Protein AF-A0A3P6TJB7-F1 (afdb_monomer_lite)

Secondary structure (DSSP, 8-state):
------SSSHHHHHHHHHHHHHTTSS----SHHHHHHTSSSS-TTTTS--HHHHHHHHHHHHH---HHHHHHHS-HHHHHHS-HHHHHHHHHHTTTTHHHHHHHHHTT-B-HHHHHHTT--GGGGGGTBTTS-----HHHHHHHGGGHHHHHHHHHHHTT--

Radius of gyration: 25.56 Å; chains: 1; bounding box: 73×38×77 Å

pLDDT: mean 81.35, std 20.97, range [30.5, 98.31]

InterPro domains:
  IPR002602 Domain of unknown function DB [PF01682] (59-155)

Structure (mmCIF, N/CA/C/O backbone):
data_AF-A0A3P6TJB7-F1
#
_entry.id   AF-A0A3P6TJB7-F1
#
loop_
_atom_site.group_PDB
_atom_site.id
_atom_site.type_symbol
_atom_site.label_atom_id
_atom_site.label_alt_id
_atom_site.label_comp_id
_atom_site.label_asym_id
_atom_site.label_entity_id
_atom_site.label_seq_id
_atom_site.pdbx_PDB_ins_code
_atom_site.Cartn_x
_atom_site.Cartn_y
_atom_site.Cartn_z
_atom_site.occupancy
_atom_site.B_iso_or_equiv
_atom_site.auth_seq_id
_atom_site.auth_comp_id
_atom_site.auth_asym_id
_atom_site.auth_atom_id
_atom_site.pdbx_PDB_model_num
ATOM 1 N N . MET A 1 1 ? 58.678 12.078 -60.068 1.00 37.59 1 MET A N 1
ATOM 2 C CA . MET A 1 1 ? 57.351 11.429 -60.020 1.00 37.59 1 MET A CA 1
ATOM 3 C C . MET A 1 1 ? 57.045 11.099 -58.567 1.00 37.59 1 MET A C 1
ATOM 5 O O . MET A 1 1 ? 57.706 10.227 -58.030 1.00 37.59 1 MET A O 1
ATOM 9 N N . LEU A 1 2 ? 56.122 11.813 -57.920 1.00 30.50 2 LEU A N 1
ATOM 10 C CA . LEU A 1 2 ? 55.587 11.464 -56.597 1.00 30.50 2 LEU A CA 1
ATOM 11 C C . LEU A 1 2 ? 54.093 11.807 -56.593 1.00 30.50 2 LEU A C 1
ATOM 13 O O . LEU A 1 2 ? 53.704 12.903 -56.994 1.00 30.50 2 LEU A O 1
ATOM 17 N N . PHE A 1 3 ? 53.278 10.816 -56.239 1.00 32.00 3 PHE A N 1
ATOM 18 C CA . PHE A 1 3 ? 51.822 10.827 -56.335 1.00 32.00 3 PHE A CA 1
ATOM 19 C C . PHE A 1 3 ? 51.144 11.631 -55.212 1.00 32.00 3 PHE A C 1
ATOM 21 O O . PHE A 1 3 ? 51.632 11.743 -54.092 1.00 32.00 3 PHE A O 1
ATOM 28 N N . SER A 1 4 ? 49.975 12.148 -55.582 1.00 36.75 4 SER A N 1
ATOM 29 C CA . SER A 1 4 ? 48.978 12.923 -54.841 1.00 36.75 4 SER A CA 1
ATOM 30 C C . SER A 1 4 ? 48.376 12.205 -53.622 1.00 36.75 4 SER A C 1
ATOM 32 O O . SER A 1 4 ? 47.819 11.125 -53.791 1.00 36.75 4 SER A O 1
ATOM 34 N N . VAL A 1 5 ? 48.380 12.846 -52.438 1.00 41.28 5 VAL A N 1
ATOM 35 C CA . VAL A 1 5 ? 47.421 12.600 -51.331 1.00 41.28 5 VAL A CA 1
ATOM 36 C C . VAL A 1 5 ? 47.250 13.866 -50.462 1.00 41.28 5 VAL A C 1
ATOM 38 O O . VAL A 1 5 ? 47.796 13.946 -49.369 1.00 41.28 5 VAL A O 1
ATOM 41 N N . THR A 1 6 ? 46.470 14.869 -50.885 1.00 45.97 6 THR A N 1
ATOM 42 C CA . THR A 1 6 ? 46.078 15.997 -49.995 1.00 45.97 6 THR A CA 1
ATOM 43 C C . THR A 1 6 ? 44.681 16.556 -50.316 1.00 45.97 6 THR A C 1
ATOM 45 O O . THR A 1 6 ? 44.481 17.757 -50.442 1.00 45.97 6 THR A O 1
ATOM 48 N N . GLY A 1 7 ? 43.672 15.683 -50.438 1.00 40.66 7 GLY A N 1
ATOM 49 C CA . GLY A 1 7 ? 42.274 16.091 -50.695 1.00 40.66 7 GLY A CA 1
ATOM 50 C C . GLY A 1 7 ? 41.266 15.809 -49.571 1.00 40.66 7 GLY A C 1
ATOM 51 O O . GLY A 1 7 ? 40.184 16.384 -49.566 1.00 40.66 7 GLY A O 1
ATOM 52 N N . LYS A 1 8 ? 41.588 14.939 -48.602 1.00 41.38 8 LYS A N 1
ATOM 53 C CA . LYS A 1 8 ? 40.579 14.364 -47.683 1.00 41.38 8 LYS A CA 1
ATOM 54 C C . LYS A 1 8 ? 40.577 14.932 -46.258 1.00 41.38 8 LYS A C 1
ATOM 56 O O . LYS A 1 8 ? 39.625 14.708 -45.521 1.00 41.38 8 LYS A O 1
ATOM 61 N N . MET A 1 9 ? 41.596 15.706 -45.877 1.00 39.12 9 MET A N 1
ATOM 62 C CA . MET A 1 9 ? 41.750 16.181 -44.491 1.00 39.12 9 MET A CA 1
ATOM 63 C C . MET A 1 9 ? 41.069 17.534 -44.215 1.00 39.12 9 MET A C 1
ATOM 65 O O . MET A 1 9 ? 40.685 17.810 -43.083 1.00 39.12 9 MET A O 1
ATOM 69 N N . ARG A 1 10 ? 40.831 18.359 -45.247 1.00 39.72 10 ARG A N 1
ATOM 70 C CA . ARG A 1 10 ? 40.137 19.656 -45.104 1.00 39.72 10 ARG A CA 1
ATOM 71 C C . ARG A 1 10 ? 38.617 19.536 -44.938 1.00 39.72 10 ARG A C 1
ATOM 73 O O . ARG A 1 10 ? 38.018 20.395 -44.302 1.00 39.72 10 ARG A O 1
ATOM 80 N N . MET A 1 11 ? 38.000 18.469 -45.453 1.00 42.22 11 MET A N 1
ATOM 81 C CA . MET A 1 11 ? 36.549 18.246 -45.324 1.00 42.22 11 MET A CA 1
ATOM 82 C C . MET A 1 11 ? 36.127 17.769 -43.929 1.00 42.22 11 MET A C 1
ATOM 84 O O . MET A 1 11 ? 34.991 17.996 -43.528 1.00 42.22 11 MET A O 1
ATOM 88 N N . LEU A 1 12 ? 37.034 17.145 -43.171 1.00 45.34 12 LEU A N 1
ATOM 89 C CA . LEU A 1 12 ? 36.724 16.646 -41.830 1.00 45.34 12 LEU A CA 1
ATOM 90 C C . LEU A 1 12 ? 36.625 17.792 -40.810 1.00 45.34 12 LEU A C 1
ATOM 92 O O . LEU A 1 12 ? 35.683 17.828 -40.027 1.00 45.34 12 LEU A O 1
ATOM 96 N N . LEU A 1 13 ? 37.520 18.783 -40.868 1.00 45.44 13 LEU A N 1
ATOM 97 C CA . LEU A 1 13 ? 37.521 19.916 -39.927 1.00 45.44 13 LEU A CA 1
ATOM 98 C C . LEU A 1 13 ? 36.280 20.819 -40.059 1.00 45.44 13 LEU A C 1
ATOM 100 O O . LEU A 1 13 ? 35.744 21.269 -39.048 1.00 45.44 13 LEU A O 1
ATOM 104 N N . ALA A 1 14 ? 35.781 21.036 -41.281 1.00 48.91 14 ALA A N 1
ATOM 105 C CA . ALA A 1 14 ? 34.560 21.814 -41.509 1.00 48.91 14 AL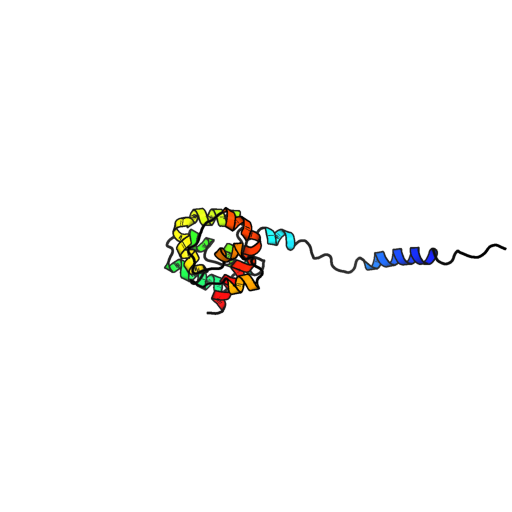A A CA 1
ATOM 106 C C . ALA A 1 14 ? 33.288 21.071 -41.049 1.00 48.91 14 ALA A C 1
ATOM 108 O O . ALA A 1 14 ? 32.365 21.695 -40.529 1.00 48.91 14 ALA A O 1
ATOM 109 N N . GLY A 1 15 ? 33.260 19.737 -41.176 1.00 45.09 15 GLY A N 1
ATOM 110 C CA . GLY A 1 15 ? 32.157 18.905 -40.684 1.00 45.09 15 GLY A CA 1
ATOM 111 C C . GLY A 1 15 ? 32.051 18.881 -39.155 1.00 45.09 15 GLY A C 1
ATOM 112 O O . GLY A 1 15 ? 30.949 18.925 -38.614 1.00 45.09 15 GLY A O 1
ATOM 113 N N . PHE A 1 16 ? 33.185 18.894 -38.446 1.00 51.47 16 PHE A N 1
ATOM 114 C CA . PHE A 1 16 ? 33.205 18.923 -36.978 1.00 51.47 16 PHE A CA 1
ATOM 115 C C . PHE A 1 16 ? 32.700 20.248 -36.387 1.00 51.47 16 PHE A C 1
ATOM 117 O O . PHE A 1 16 ? 32.055 20.241 -35.339 1.00 51.47 16 PHE A O 1
ATOM 124 N N . LEU A 1 17 ? 32.944 21.384 -37.048 1.00 46.22 17 LEU A N 1
ATOM 125 C CA . LEU A 1 17 ? 32.462 22.687 -36.569 1.00 46.22 17 LEU A CA 1
ATOM 126 C C . LEU A 1 17 ? 30.945 22.855 -36.759 1.00 46.22 17 LEU A C 1
ATOM 128 O O . LEU A 1 17 ? 30.278 23.385 -35.873 1.00 46.22 17 LEU A O 1
ATOM 132 N N . LEU A 1 18 ? 30.378 22.340 -37.856 1.00 50.00 18 LEU A N 1
ATOM 133 C CA . LEU A 1 18 ? 28.927 22.363 -38.098 1.00 50.00 18 LEU A CA 1
ATOM 134 C C . LEU A 1 18 ? 28.156 21.373 -37.209 1.00 50.00 18 LEU A C 1
ATOM 136 O O . LEU A 1 18 ? 27.052 21.686 -36.765 1.00 50.00 18 LEU A O 1
ATOM 140 N N . ALA A 1 19 ? 28.745 20.219 -36.879 1.00 49.81 19 ALA A N 1
ATOM 141 C CA . ALA A 1 19 ? 28.127 19.243 -35.978 1.00 49.81 19 ALA A CA 1
ATOM 142 C C . ALA A 1 19 ? 27.951 19.773 -34.539 1.00 49.81 19 ALA A C 1
ATOM 144 O O . ALA A 1 19 ? 27.009 19.384 -33.853 1.00 49.81 19 ALA A O 1
ATOM 145 N N . ASN A 1 20 ? 28.808 20.700 -34.093 1.00 47.44 20 ASN A N 1
ATOM 146 C CA . ASN A 1 20 ? 28.700 21.313 -32.764 1.00 47.44 20 ASN A CA 1
ATOM 147 C C . ASN A 1 20 ? 27.642 22.430 -32.680 1.00 47.44 20 ASN A C 1
ATOM 149 O O . ASN A 1 20 ? 27.153 22.714 -31.592 1.00 47.44 20 ASN A O 1
ATOM 153 N N . LEU A 1 21 ? 27.245 23.036 -33.806 1.00 45.91 21 LEU A N 1
ATOM 154 C CA . LEU A 1 21 ? 26.173 24.044 -33.844 1.00 45.91 21 LEU A CA 1
ATOM 155 C C . LEU A 1 21 ? 24.768 23.417 -33.843 1.00 45.91 21 LEU A C 1
ATOM 157 O O . LEU A 1 21 ? 23.830 24.030 -33.341 1.00 45.91 21 LEU A O 1
ATOM 161 N N . LEU A 1 22 ? 24.623 22.182 -34.338 1.00 46.44 22 LEU A N 1
ATOM 162 C CA . LEU A 1 22 ? 23.355 21.434 -34.309 1.00 46.44 22 LEU A CA 1
ATOM 163 C C . LEU A 1 22 ? 23.101 20.715 -32.970 1.00 46.44 22 LEU A C 1
ATOM 165 O O . LEU A 1 22 ? 21.973 20.319 -32.690 1.00 46.44 22 LEU A O 1
ATOM 169 N N . ALA A 1 23 ? 24.115 20.591 -32.108 1.00 49.28 23 ALA A N 1
ATOM 170 C CA . ALA A 1 23 ? 24.009 19.934 -30.801 1.00 49.28 23 ALA A CA 1
ATOM 171 C C . ALA A 1 23 ? 23.431 20.826 -29.679 1.00 49.28 23 ALA A C 1
ATOM 173 O O . ALA A 1 23 ? 23.392 20.409 -28.524 1.00 49.28 23 ALA A O 1
ATOM 174 N N . LEU A 1 24 ? 22.968 22.043 -29.991 1.00 50.81 24 LEU A N 1
ATOM 175 C CA . LEU A 1 24 ? 22.311 22.943 -29.030 1.00 50.81 24 LEU A CA 1
ATOM 176 C C . LEU A 1 24 ? 20.771 22.886 -29.091 1.00 50.81 24 LEU A C 1
ATOM 178 O O . LEU A 1 24 ? 20.108 23.654 -28.397 1.00 50.81 24 LEU A O 1
ATOM 182 N N . GLY A 1 25 ? 20.196 22.002 -29.916 1.00 52.53 25 GLY A N 1
ATOM 183 C CA . GLY A 1 25 ? 18.771 22.037 -30.263 1.00 52.53 25 GLY A CA 1
ATOM 184 C C . GLY A 1 25 ? 17.867 20.950 -29.679 1.00 52.53 25 GLY A C 1
ATOM 185 O O . GLY A 1 25 ? 16.659 21.157 -29.656 1.00 52.53 25 GLY A O 1
ATOM 186 N N . GLU A 1 26 ? 18.383 19.820 -29.183 1.00 48.38 26 GLU A N 1
ATOM 187 C CA . GLU A 1 26 ? 17.519 18.696 -28.779 1.00 48.38 26 GLU A CA 1
ATOM 188 C C . GLU A 1 26 ? 17.841 18.156 -27.376 1.00 48.38 26 GLU A C 1
ATOM 190 O O . GLU A 1 26 ? 18.708 17.315 -27.167 1.00 48.38 26 GLU A O 1
ATOM 195 N N . GLY A 1 27 ? 17.080 18.657 -26.396 1.00 48.22 27 GLY A N 1
ATOM 196 C CA . GLY A 1 27 ? 16.477 17.833 -25.346 1.00 48.22 27 GLY A CA 1
ATOM 197 C C . GLY A 1 27 ? 17.393 17.141 -24.332 1.00 48.22 27 GLY A C 1
ATOM 198 O O . GLY A 1 27 ? 17.498 15.918 -24.327 1.00 48.22 27 GLY A O 1
ATOM 199 N N . PHE A 1 28 ? 17.890 17.881 -23.336 1.00 42.69 28 PHE A N 1
ATOM 200 C CA . PHE A 1 28 ? 18.293 17.294 -22.050 1.00 42.69 28 PHE A CA 1
ATOM 201 C C . PHE A 1 28 ? 17.292 17.651 -20.940 1.00 42.69 28 PHE A C 1
ATOM 203 O O . PHE A 1 28 ? 17.609 18.342 -19.977 1.00 42.69 28 PHE A O 1
ATOM 210 N N . THR A 1 29 ? 16.057 17.158 -21.048 1.00 50.72 29 THR A N 1
ATOM 211 C CA . THR A 1 29 ? 15.115 17.088 -19.914 1.00 50.72 29 THR A CA 1
ATOM 212 C C . THR A 1 29 ? 14.869 15.630 -19.529 1.00 50.72 29 THR A C 1
ATOM 214 O O . THR A 1 29 ? 13.743 15.151 -19.561 1.00 50.72 29 THR A O 1
ATOM 217 N N . MET A 1 30 ? 15.919 14.877 -19.190 1.00 48.28 30 MET A N 1
ATOM 218 C CA . MET A 1 30 ? 15.775 13.494 -18.703 1.00 48.28 30 MET A CA 1
ATOM 219 C C . MET A 1 30 ? 16.879 13.112 -17.709 1.00 48.28 30 MET A C 1
ATOM 221 O O . MET A 1 30 ? 17.725 12.263 -17.976 1.00 48.28 30 MET A O 1
ATOM 225 N N . LYS A 1 31 ? 16.864 13.726 -16.518 1.00 42.44 31 LYS A N 1
ATOM 226 C CA . LYS A 1 31 ? 17.553 13.144 -15.345 1.00 42.44 31 LYS A CA 1
ATOM 227 C C . LYS A 1 31 ? 17.061 13.608 -13.970 1.00 42.44 31 LYS A C 1
ATOM 229 O O . LYS A 1 31 ? 17.384 12.959 -12.983 1.00 42.44 31 LYS A O 1
ATOM 234 N N . HIS A 1 32 ? 16.243 14.659 -13.882 1.00 41.84 32 HIS A N 1
ATOM 235 C CA . HIS A 1 32 ? 15.740 15.153 -12.591 1.00 41.84 32 HIS A CA 1
ATOM 236 C C . HIS A 1 32 ? 14.541 14.369 -12.028 1.00 41.84 32 HIS A C 1
ATOM 238 O O . HIS A 1 32 ? 14.343 14.345 -10.819 1.00 41.84 32 HIS A O 1
ATOM 244 N N . THR A 1 33 ? 13.755 13.680 -12.858 1.00 42.78 33 THR A N 1
ATOM 245 C CA . THR A 1 33 ? 12.615 12.865 -12.394 1.00 42.78 33 THR A CA 1
ATOM 246 C C . THR A 1 33 ? 13.032 11.508 -11.825 1.00 42.78 33 THR A C 1
ATOM 248 O O . THR A 1 33 ? 12.371 11.004 -10.919 1.00 42.78 33 THR A O 1
ATOM 251 N N . TYR A 1 34 ? 14.142 10.932 -12.297 1.00 47.94 34 TYR A N 1
ATOM 252 C CA . TYR A 1 34 ? 14.598 9.608 -11.858 1.00 47.94 34 TYR A CA 1
ATOM 253 C C . TYR A 1 34 ? 15.069 9.590 -10.399 1.00 47.94 34 TYR A C 1
ATOM 255 O O . TYR A 1 34 ? 14.765 8.654 -9.670 1.00 47.94 34 TYR A O 1
ATOM 263 N N . THR A 1 35 ? 15.758 10.627 -9.926 1.00 49.16 35 THR A N 1
ATOM 264 C CA . THR A 1 35 ? 16.288 10.667 -8.553 1.00 49.16 35 THR A CA 1
ATOM 265 C C . THR A 1 35 ? 15.219 10.953 -7.493 1.00 49.16 35 THR A C 1
ATOM 267 O O . THR A 1 35 ? 15.301 10.403 -6.399 1.00 49.16 35 THR A O 1
ATOM 270 N N . TYR A 1 36 ? 14.173 11.728 -7.807 1.00 49.78 36 TYR A N 1
ATOM 271 C CA . TYR A 1 36 ? 13.072 12.006 -6.867 1.00 49.78 36 TYR A CA 1
ATOM 272 C C . TYR A 1 36 ? 12.068 10.857 -6.732 1.00 49.78 36 TYR A C 1
ATOM 274 O O . TYR A 1 36 ? 11.450 10.697 -5.679 1.00 49.78 36 TYR A O 1
ATOM 282 N N . GLN A 1 37 ? 11.889 10.050 -7.779 1.00 52.62 37 GLN A N 1
ATOM 283 C CA . GLN A 1 37 ? 10.947 8.931 -7.755 1.00 52.62 37 GLN A CA 1
ATOM 284 C C . GLN A 1 37 ? 11.424 7.772 -6.862 1.00 52.62 37 GLN A C 1
ATOM 286 O O . GLN A 1 37 ? 10.599 7.003 -6.386 1.00 52.62 37 GLN A O 1
ATOM 291 N N . HIS A 1 38 ? 12.726 7.684 -6.572 1.00 58.06 38 HIS A N 1
ATOM 292 C CA . HIS A 1 38 ? 13.304 6.657 -5.698 1.00 58.06 38 HIS A CA 1
ATOM 293 C C . HIS A 1 38 ? 13.161 6.930 -4.193 1.00 58.06 38 HIS A C 1
ATOM 295 O O . HIS A 1 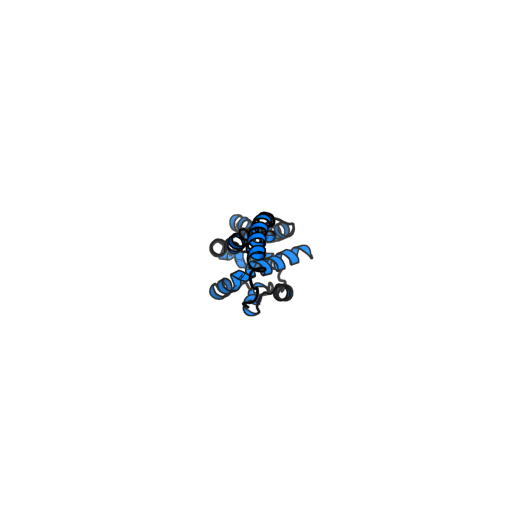38 ? 13.445 6.044 -3.389 1.00 58.06 38 HIS A O 1
ATOM 301 N N . TYR A 1 39 ? 12.748 8.134 -3.793 1.00 83.25 39 TYR A N 1
ATOM 302 C CA . TYR A 1 39 ? 12.667 8.507 -2.377 1.00 83.25 39 TYR A CA 1
ATOM 303 C C . TYR A 1 39 ? 11.329 8.125 -1.724 1.00 83.25 39 TYR A C 1
ATOM 305 O O . TYR A 1 39 ? 11.253 7.963 -0.506 1.00 83.25 39 TYR A O 1
ATOM 313 N N . TYR A 1 40 ? 10.284 7.957 -2.535 1.00 93.88 40 TYR A N 1
ATOM 314 C CA . TYR A 1 40 ? 8.914 7.714 -2.094 1.00 93.88 40 TYR A CA 1
ATOM 315 C C . TYR A 1 40 ? 8.432 6.314 -2.478 1.00 93.88 40 TYR A C 1
ATOM 317 O O . TYR A 1 40 ? 8.935 5.711 -3.423 1.00 93.88 40 TYR A O 1
ATOM 325 N N . LEU A 1 41 ? 7.423 5.804 -1.770 1.00 93.94 41 LEU A N 1
ATOM 326 C CA . LEU A 1 41 ? 6.836 4.492 -2.066 1.00 93.94 41 LEU A CA 1
ATOM 327 C C . LEU A 1 41 ? 6.041 4.469 -3.383 1.00 93.94 41 LEU A C 1
ATOM 329 O O . LEU A 1 41 ? 5.958 3.440 -4.054 1.00 93.94 41 LEU A O 1
ATOM 333 N N . GLY A 1 42 ? 5.435 5.592 -3.773 1.00 94.81 42 GLY A N 1
ATOM 334 C CA . GLY A 1 42 ? 4.634 5.691 -4.990 1.00 94.81 42 GLY A CA 1
ATOM 335 C C . GLY A 1 42 ? 5.216 6.651 -6.022 1.00 94.81 42 GLY A C 1
ATOM 336 O O . GLY A 1 42 ? 5.832 7.667 -5.696 1.00 94.81 42 GLY A O 1
ATOM 337 N N . ASP A 1 43 ? 4.949 6.370 -7.295 1.00 94.00 43 ASP A N 1
ATOM 338 C CA . ASP A 1 43 ? 5.257 7.289 -8.388 1.00 94.00 43 ASP A CA 1
ATOM 339 C C . ASP A 1 43 ? 4.445 8.604 -8.312 1.00 94.00 43 ASP A C 1
ATOM 341 O O . ASP A 1 43 ? 3.570 8.808 -7.465 1.00 94.00 43 ASP A O 1
ATOM 345 N N . ALA A 1 44 ? 4.734 9.546 -9.215 1.00 93.19 44 ALA A N 1
ATOM 346 C CA . ALA A 1 44 ? 4.043 10.838 -9.264 1.00 93.19 44 ALA A CA 1
ATOM 347 C C . ALA A 1 44 ? 2.516 10.739 -9.430 1.00 93.19 44 ALA A C 1
ATOM 349 O O . ALA A 1 44 ? 1.795 11.562 -8.868 1.00 93.19 44 ALA A O 1
ATOM 350 N N . LYS A 1 45 ? 2.016 9.734 -10.158 1.00 95.00 45 LYS A N 1
ATOM 351 C CA . LYS A 1 45 ? 0.581 9.532 -10.389 1.00 95.00 45 LYS A CA 1
ATOM 352 C C . LYS A 1 45 ? -0.103 8.969 -9.146 1.00 95.00 45 LYS A C 1
ATOM 354 O O . LYS A 1 45 ? -1.220 9.363 -8.825 1.00 95.00 45 LYS A O 1
ATOM 359 N N . LEU A 1 46 ? 0.558 8.059 -8.435 1.00 96.19 46 LEU A N 1
ATOM 360 C CA . LEU A 1 46 ? 0.021 7.455 -7.219 1.00 96.19 46 LEU A CA 1
ATOM 361 C C . LEU A 1 46 ? -0.111 8.466 -6.079 1.00 96.19 46 LEU A C 1
ATOM 363 O O . LEU A 1 46 ? -1.070 8.377 -5.320 1.00 96.19 46 LEU A O 1
ATOM 367 N N . ARG A 1 47 ? 0.775 9.468 -6.020 1.00 95.50 47 ARG A N 1
ATOM 368 C CA . ARG A 1 47 ? 0.747 10.567 -5.038 1.00 95.50 47 ARG A CA 1
ATOM 369 C C . ARG A 1 47 ? -0.434 11.532 -5.193 1.00 95.50 47 ARG A C 1
ATOM 371 O O . ARG A 1 47 ? -0.641 12.362 -4.311 1.00 95.50 47 ARG A O 1
ATOM 378 N N . GLN A 1 48 ? -1.210 11.448 -6.269 1.00 95.94 48 GLN A N 1
ATOM 379 C CA . GLN A 1 48 ? -2.396 12.286 -6.436 1.00 95.94 48 GLN A CA 1
ATOM 380 C C . GLN A 1 48 ? -3.640 11.629 -5.814 1.00 95.94 48 GLN A C 1
ATOM 382 O O . GLN A 1 48 ? -3.833 10.418 -6.010 1.00 95.94 48 GLN A O 1
ATOM 387 N N . PRO A 1 49 ? -4.485 12.398 -5.093 1.00 95.94 49 PRO A N 1
ATOM 388 C CA . PRO A 1 49 ? -5.767 11.914 -4.583 1.00 95.94 49 PRO A CA 1
ATOM 389 C C . PRO A 1 49 ? -6.672 11.379 -5.697 1.00 95.94 49 PRO A C 1
ATOM 391 O O . PRO A 1 49 ? -6.545 11.751 -6.865 1.00 95.94 49 PRO A O 1
ATOM 394 N N . SER A 1 50 ? -7.587 10.484 -5.342 1.00 95.88 50 SER A N 1
ATOM 395 C CA . SER A 1 50 ? -8.533 9.860 -6.266 1.00 95.88 50 SER A CA 1
ATOM 396 C C . SER A 1 50 ? -9.727 9.271 -5.518 1.00 95.88 50 SER A C 1
ATOM 398 O O . SER A 1 50 ? -9.642 9.054 -4.316 1.00 95.88 50 SER A O 1
ATOM 400 N N . ALA A 1 51 ? -10.775 8.867 -6.239 1.00 96.69 51 ALA A N 1
ATOM 401 C CA . ALA A 1 51 ? -11.916 8.162 -5.644 1.00 96.69 51 ALA A CA 1
ATOM 402 C C . ALA A 1 51 ? -11.527 6.872 -4.883 1.00 96.69 51 ALA A C 1
ATOM 404 O O . ALA A 1 51 ? -12.229 6.446 -3.969 1.00 96.69 51 ALA A O 1
ATOM 405 N N . ALA A 1 52 ? -10.397 6.242 -5.233 1.00 96.88 52 ALA A N 1
ATOM 406 C CA . ALA A 1 52 ? -9.869 5.100 -4.487 1.00 96.88 52 ALA A CA 1
ATOM 407 C C . ALA A 1 52 ? -9.371 5.496 -3.087 1.00 96.88 52 ALA A C 1
ATOM 409 O O . ALA A 1 52 ? -9.493 4.707 -2.155 1.00 96.88 52 ALA A O 1
ATOM 410 N N . ASP A 1 53 ? -8.827 6.707 -2.935 1.00 96.88 53 ASP A N 1
ATOM 411 C CA . ASP A 1 53 ? -8.423 7.251 -1.639 1.00 96.88 53 ASP A CA 1
ATOM 412 C C . ASP A 1 53 ? -9.645 7.476 -0.743 1.00 96.88 53 ASP A C 1
ATOM 414 O O . ASP A 1 53 ? -9.622 7.062 0.412 1.00 96.88 53 ASP A O 1
ATOM 418 N N . ASP A 1 54 ? -10.726 8.036 -1.292 1.00 96.00 54 ASP A N 1
ATOM 419 C CA . ASP A 1 54 ? -11.965 8.290 -0.545 1.00 96.00 54 ASP A CA 1
ATOM 420 C C . ASP A 1 54 ? -12.596 6.983 -0.044 1.00 96.00 54 ASP A C 1
ATOM 422 O O . ASP A 1 54 ? -12.888 6.842 1.145 1.00 96.00 54 ASP A O 1
ATOM 426 N N . LYS A 1 55 ? -12.729 5.982 -0.925 1.00 96.12 55 LYS A N 1
ATOM 427 C CA . LYS A 1 55 ? -13.247 4.649 -0.570 1.00 96.12 55 LYS A CA 1
ATOM 428 C C . LYS A 1 55 ? -12.367 3.948 0.476 1.00 96.12 55 LYS A C 1
ATOM 430 O O . LYS A 1 55 ? -12.885 3.320 1.402 1.00 96.12 55 LYS A O 1
ATOM 435 N N . PHE A 1 56 ? -11.040 4.036 0.345 1.00 97.00 56 PHE A N 1
ATOM 436 C CA . PHE A 1 56 ? -10.117 3.444 1.316 1.00 97.00 56 PHE A CA 1
ATOM 437 C C . PHE A 1 56 ? -10.246 4.131 2.684 1.00 97.00 56 PHE A C 1
ATOM 439 O O . PHE A 1 56 ? -10.440 3.453 3.699 1.00 97.00 56 PHE A O 1
ATOM 446 N N . LYS A 1 57 ? -10.241 5.468 2.710 1.00 96.38 57 LYS A N 1
ATOM 447 C CA . LYS A 1 57 ? -10.391 6.255 3.936 1.00 96.38 57 LYS A CA 1
ATOM 448 C C . LYS A 1 57 ? -11.727 5.985 4.627 1.00 96.38 57 LYS A C 1
ATOM 450 O O . LYS A 1 57 ? -11.752 5.806 5.844 1.00 96.38 57 LYS A O 1
ATOM 455 N N . GLN A 1 58 ? -12.812 5.870 3.860 1.00 95.94 58 GLN A N 1
ATOM 456 C CA . GLN A 1 58 ? -14.136 5.531 4.381 1.00 95.94 58 GLN A CA 1
ATOM 457 C C . GLN A 1 58 ? -14.136 4.173 5.092 1.00 95.94 58 GLN A C 1
ATOM 459 O O . GLN A 1 58 ? -14.630 4.073 6.212 1.00 95.94 58 GLN A O 1
ATOM 464 N N . CYS A 1 59 ? -13.530 3.136 4.499 1.00 97.19 59 CYS A N 1
ATOM 465 C CA . CYS A 1 59 ? -13.409 1.837 5.165 1.00 97.19 59 CYS A CA 1
ATOM 466 C C . CYS A 1 59 ? -12.673 1.952 6.507 1.00 97.19 59 CYS A C 1
ATOM 468 O O . CYS A 1 59 ? -13.130 1.400 7.508 1.00 97.19 59 CYS A O 1
ATOM 470 N N . CYS A 1 60 ? -11.564 2.696 6.550 1.00 97.38 60 CYS A N 1
ATOM 471 C CA . CYS A 1 60 ? -10.815 2.892 7.788 1.00 97.38 60 CYS A CA 1
ATOM 472 C C . CYS A 1 60 ? -11.627 3.604 8.870 1.00 97.38 60 CYS A C 1
ATOM 474 O O . CYS A 1 60 ? -11.640 3.126 10.001 1.00 97.38 60 CYS A O 1
ATOM 476 N N . ALA A 1 61 ? -12.350 4.674 8.528 1.00 95.88 61 ALA A N 1
ATOM 477 C CA . ALA A 1 61 ? -13.171 5.427 9.479 1.00 95.88 61 ALA A CA 1
ATOM 478 C C . ALA A 1 61 ? -14.240 4.559 10.176 1.00 95.88 61 ALA A C 1
ATOM 480 O O . ALA A 1 61 ? -14.641 4.845 11.299 1.00 95.88 61 ALA A O 1
ATOM 481 N N . HIS A 1 62 ? -14.677 3.462 9.546 1.00 94.81 62 HIS A N 1
ATOM 482 C CA . HIS A 1 62 ? -15.609 2.507 10.154 1.00 94.81 62 HIS A CA 1
ATOM 483 C C . HIS A 1 62 ? -14.947 1.466 11.073 1.00 94.81 62 HIS A C 1
ATOM 485 O O . HIS A 1 62 ? -15.639 0.805 11.843 1.00 94.81 62 HIS A O 1
ATOM 491 N N . GLN A 1 63 ? -13.634 1.255 10.964 1.00 93.56 63 GLN A N 1
ATOM 492 C CA . GLN A 1 63 ? -12.922 0.144 11.616 1.00 93.56 63 GLN A CA 1
ATOM 493 C C . GLN A 1 63 ? -11.901 0.622 12.665 1.00 93.56 63 GLN A C 1
ATOM 495 O O . GLN A 1 63 ? -11.523 -0.130 13.574 1.00 93.56 63 GLN A O 1
ATOM 500 N N . ILE A 1 64 ? -11.422 1.858 12.533 1.00 93.69 64 ILE A N 1
ATOM 501 C CA . ILE A 1 64 ? -10.295 2.426 13.271 1.00 93.69 64 ILE A CA 1
ATOM 502 C C . ILE A 1 64 ? -10.789 3.629 14.072 1.00 93.69 64 ILE A C 1
ATOM 504 O O . ILE A 1 64 ? -11.470 4.491 13.536 1.00 93.69 64 ILE A O 1
ATOM 508 N N . GLN A 1 65 ? -10.435 3.680 15.359 1.00 90.88 65 GLN A N 1
ATOM 509 C CA . GLN A 1 65 ? -10.810 4.790 16.248 1.00 90.88 65 GLN A CA 1
ATOM 510 C C . GLN A 1 65 ? -9.804 5.948 16.199 1.00 90.88 65 GLN A C 1
ATOM 512 O O . GLN A 1 65 ? -10.136 7.068 16.560 1.00 90.88 65 GLN A O 1
ATOM 517 N N . SER A 1 66 ? -8.555 5.681 15.804 1.00 91.19 66 SER A N 1
ATOM 518 C CA . SER A 1 66 ? -7.513 6.703 15.744 1.00 91.19 66 SER A CA 1
ATOM 519 C C . SER A 1 66 ? -7.624 7.530 14.463 1.00 91.19 66 SER A C 1
ATOM 521 O O . SER A 1 66 ? -7.283 7.056 13.373 1.00 91.19 66 SER A O 1
ATOM 523 N N . ASP A 1 67 ? -8.021 8.793 14.611 1.00 89.44 67 ASP A N 1
ATOM 524 C CA . ASP A 1 67 ? -8.062 9.757 13.507 1.00 89.44 67 ASP A CA 1
ATOM 525 C C . ASP A 1 67 ? -6.670 9.981 12.908 1.00 89.44 67 ASP A C 1
ATOM 527 O O . ASP A 1 67 ? -6.497 9.928 11.694 1.00 89.44 67 ASP A O 1
ATOM 531 N N . SER A 1 68 ? -5.636 10.101 13.754 1.00 91.38 68 SER A N 1
ATOM 532 C CA . SER A 1 68 ? -4.254 10.296 13.292 1.00 91.38 68 SER A CA 1
ATOM 533 C C . SER A 1 68 ? -3.773 9.158 12.389 1.00 91.38 68 SER A C 1
ATOM 535 O O . SER A 1 68 ? -3.150 9.408 11.361 1.00 91.38 68 SER A O 1
ATOM 537 N N . CYS A 1 69 ? -4.064 7.910 12.755 1.00 93.31 69 CYS A N 1
ATOM 538 C CA . CYS A 1 69 ? -3.678 6.747 11.963 1.00 93.31 69 CYS A CA 1
ATOM 539 C C . CYS A 1 69 ? -4.497 6.631 10.669 1.00 93.31 69 CYS A C 1
ATOM 541 O O . CYS A 1 69 ? -3.958 6.251 9.626 1.00 93.31 69 CYS A O 1
ATOM 543 N N . THR A 1 70 ? -5.776 7.003 10.721 1.00 93.75 70 THR A N 1
ATOM 544 C CA . THR A 1 70 ? -6.653 7.045 9.546 1.00 93.75 70 THR A CA 1
ATOM 545 C C . THR A 1 70 ? -6.186 8.098 8.542 1.00 93.75 70 THR A C 1
ATOM 547 O O . THR A 1 70 ? -6.026 7.796 7.361 1.00 93.75 70 THR A O 1
ATOM 550 N N . ASP A 1 71 ? -5.904 9.317 8.994 1.00 90.25 71 ASP A N 1
ATOM 551 C CA . ASP A 1 71 ? -5.481 10.412 8.120 1.00 90.25 71 ASP A CA 1
ATOM 552 C C . ASP A 1 71 ? -4.110 10.173 7.489 1.00 90.25 71 ASP A C 1
ATOM 554 O O . ASP A 1 71 ? -3.893 10.507 6.324 1.00 90.25 71 ASP A O 1
ATOM 558 N N . GLU A 1 72 ? -3.191 9.570 8.241 1.00 87.88 72 GLU A N 1
ATOM 559 C CA . GLU A 1 72 ? -1.823 9.356 7.784 1.00 87.88 72 GLU A CA 1
ATOM 560 C C . GLU A 1 72 ? -1.713 8.177 6.807 1.00 87.88 72 GLU A C 1
ATOM 562 O O . GLU A 1 72 ? -1.012 8.280 5.801 1.00 87.88 72 GLU A O 1
ATOM 567 N N . MET A 1 73 ? -2.410 7.063 7.067 1.00 94.19 73 MET A N 1
ATOM 568 C CA . MET A 1 73 ? -2.167 5.800 6.356 1.00 94.19 73 MET A CA 1
ATOM 569 C C . MET A 1 73 ? -3.336 5.292 5.508 1.00 94.19 73 MET A C 1
ATOM 571 O O . MET A 1 73 ? -3.121 4.418 4.672 1.00 94.19 73 MET A O 1
ATOM 575 N N . CYS A 1 74 ? -4.556 5.818 5.652 1.00 96.81 74 CYS A N 1
ATOM 576 C CA . CYS A 1 74 ? -5.723 5.287 4.935 1.00 96.81 74 CYS A CA 1
ATOM 577 C C . CYS A 1 74 ? -6.013 5.965 3.596 1.00 96.81 74 CYS A C 1
ATOM 579 O O . CYS A 1 74 ? -7.164 6.169 3.219 1.00 96.81 74 CYS A O 1
ATOM 581 N N . THR A 1 75 ? -4.960 6.306 2.856 1.00 97.25 75 THR A N 1
ATOM 582 C CA . THR A 1 75 ? -5.055 6.798 1.478 1.00 97.25 75 THR A CA 1
ATOM 583 C C . THR A 1 75 ? -3.892 6.246 0.654 1.00 97.25 75 THR A C 1
ATOM 585 O O . THR A 1 75 ? -2.758 6.154 1.130 1.00 97.25 75 THR A O 1
ATOM 588 N N . PHE A 1 76 ? -4.140 5.882 -0.606 1.00 97.31 76 PHE A N 1
ATOM 589 C CA . PHE A 1 76 ? -3.073 5.419 -1.500 1.00 97.31 76 PHE A CA 1
ATOM 590 C C . PHE A 1 76 ? -2.090 6.542 -1.817 1.00 97.31 76 PHE A C 1
ATOM 592 O O . PHE A 1 76 ? -0.885 6.313 -1.881 1.00 97.31 76 PHE A O 1
ATOM 599 N N . SER A 1 77 ? -2.601 7.756 -1.987 1.00 96.62 77 SER A N 1
ATOM 600 C CA . SER A 1 77 ? -1.834 8.973 -2.213 1.00 96.62 77 SER A CA 1
ATOM 601 C C . SER A 1 77 ? -0.995 9.370 -1.004 1.00 96.62 77 SER A C 1
ATOM 603 O O . SER A 1 77 ? 0.156 9.759 -1.198 1.00 96.62 77 SER A O 1
ATOM 605 N N . GLY A 1 78 ? -1.508 9.215 0.220 1.00 95.62 78 GLY A N 1
ATOM 606 C CA . GLY A 1 78 ? -0.751 9.420 1.456 1.00 95.62 78 GLY A CA 1
ATOM 607 C C . GLY A 1 78 ? 0.411 8.442 1.575 1.00 95.62 78 GLY A C 1
ATOM 608 O O . GLY A 1 78 ? 1.559 8.877 1.626 1.00 95.62 78 GLY A O 1
ATOM 609 N N . ILE A 1 79 ? 0.140 7.133 1.482 1.00 95.62 79 ILE A N 1
ATOM 610 C CA . ILE A 1 79 ? 1.190 6.097 1.497 1.00 95.62 79 ILE A CA 1
ATOM 611 C C . ILE A 1 79 ? 2.219 6.352 0.389 1.00 95.62 79 ILE A C 1
ATOM 613 O O . ILE A 1 79 ? 3.423 6.286 0.614 1.00 95.62 79 ILE A O 1
ATOM 617 N N . SER A 1 80 ? 1.763 6.707 -0.811 1.00 96.00 80 SER A N 1
ATOM 618 C CA . SER A 1 80 ? 2.641 6.979 -1.953 1.00 96.00 80 SER A CA 1
ATOM 619 C C . SER A 1 80 ? 3.555 8.185 -1.753 1.00 96.00 80 SER A C 1
ATOM 621 O O . SER A 1 80 ? 4.594 8.257 -2.403 1.00 96.00 80 SER A O 1
ATOM 623 N N . LYS A 1 81 ? 3.172 9.145 -0.902 1.00 95.56 81 LYS A N 1
ATOM 624 C CA . LYS A 1 81 ? 3.988 10.314 -0.536 1.00 95.56 81 LYS A CA 1
ATOM 625 C C . LYS A 1 81 ? 4.956 10.022 0.606 1.00 95.56 81 LYS A C 1
ATOM 627 O O . LYS A 1 81 ? 5.795 10.872 0.890 1.00 95.56 81 LYS A O 1
ATOM 632 N N . MET A 1 82 ? 4.849 8.869 1.259 1.00 94.75 82 MET A N 1
ATOM 633 C CA . MET A 1 82 ? 5.769 8.498 2.323 1.00 94.75 82 MET A CA 1
ATOM 634 C C . MET A 1 82 ? 7.089 8.013 1.749 1.00 94.75 82 MET A C 1
ATOM 636 O O . MET A 1 82 ? 7.146 7.325 0.726 1.00 94.75 82 MET A O 1
ATOM 640 N N . THR A 1 83 ? 8.156 8.333 2.463 1.00 93.81 83 THR A N 1
ATOM 641 C CA . THR A 1 83 ? 9.418 7.612 2.342 1.00 93.81 83 THR A CA 1
ATOM 642 C C . THR A 1 83 ? 9.298 6.240 3.010 1.00 93.81 83 THR A C 1
ATOM 644 O O . THR A 1 83 ? 8.436 6.042 3.874 1.00 93.81 83 THR A O 1
ATOM 647 N N . PRO A 1 84 ? 10.194 5.287 2.705 1.00 90.56 84 PRO A N 1
ATOM 648 C CA . PRO A 1 84 ? 10.239 4.023 3.433 1.00 90.56 84 PRO A CA 1
ATOM 649 C C . PRO A 1 84 ? 10.372 4.198 4.953 1.00 90.56 84 PRO A C 1
ATOM 651 O O . PRO A 1 84 ? 9.716 3.490 5.710 1.00 90.56 84 PRO A O 1
ATOM 654 N N . SER A 1 85 ? 11.172 5.163 5.421 1.00 91.00 85 SER A N 1
ATOM 655 C CA . SER A 1 85 ? 11.358 5.417 6.856 1.00 91.00 85 SER A CA 1
ATOM 656 C C . SER A 1 85 ? 10.111 6.002 7.522 1.00 91.00 85 SER A C 1
ATOM 658 O O . SER A 1 85 ? 9.768 5.599 8.635 1.00 91.00 85 SER A O 1
ATOM 660 N N . GLN A 1 86 ? 9.407 6.910 6.840 1.00 93.81 86 GLN A N 1
ATOM 661 C CA . GLN A 1 86 ? 8.128 7.444 7.306 1.00 93.81 86 GLN A CA 1
ATOM 662 C C . GLN A 1 86 ? 7.099 6.327 7.409 1.00 93.81 86 GLN A C 1
ATOM 664 O O . GLN A 1 86 ? 6.553 6.119 8.483 1.00 93.81 86 GLN A O 1
ATOM 669 N N . PHE A 1 87 ? 6.930 5.531 6.351 1.00 92.38 87 PHE A N 1
ATOM 670 C CA . PHE A 1 87 ? 5.996 4.409 6.359 1.00 92.38 87 PHE A CA 1
ATOM 671 C C . PHE A 1 87 ? 6.278 3.415 7.488 1.00 92.38 87 PHE A C 1
ATOM 673 O O . PHE A 1 87 ? 5.347 2.959 8.151 1.00 92.38 87 PHE A O 1
ATOM 680 N N . LEU A 1 88 ? 7.553 3.107 7.751 1.00 90.25 88 LEU A N 1
ATOM 681 C CA . LEU A 1 88 ? 7.939 2.283 8.895 1.00 90.25 88 LEU A CA 1
ATOM 682 C C . LEU A 1 88 ? 7.511 2.943 10.209 1.00 90.25 88 LEU A C 1
ATOM 684 O O . LEU A 1 88 ? 6.830 2.310 11.009 1.00 90.25 88 LEU A O 1
ATOM 688 N N . THR A 1 89 ? 7.849 4.214 10.410 1.00 92.62 89 THR A N 1
ATOM 689 C CA . THR A 1 89 ? 7.516 4.962 11.632 1.00 92.62 89 THR A CA 1
ATOM 690 C C . THR A 1 89 ? 6.005 5.000 11.875 1.00 92.62 89 THR A C 1
ATOM 692 O O . THR A 1 89 ? 5.551 4.663 12.970 1.00 92.62 89 THR A O 1
ATOM 695 N N . SER A 1 90 ? 5.213 5.314 10.848 1.00 93.06 90 SER A N 1
ATOM 696 C CA . SER A 1 90 ? 3.749 5.327 10.911 1.00 93.06 90 SER A CA 1
ATOM 697 C C . SER A 1 90 ? 3.191 3.924 11.173 1.00 93.06 90 SER A C 1
ATOM 699 O O . SER A 1 90 ? 2.315 3.765 12.019 1.00 93.06 90 SER A O 1
ATOM 701 N N . SER A 1 91 ? 3.754 2.883 10.546 1.00 91.00 91 SER A N 1
ATOM 702 C CA . SER A 1 91 ? 3.359 1.485 10.785 1.00 91.00 91 SER A CA 1
ATOM 703 C C . SER A 1 91 ? 3.633 1.035 12.223 1.00 91.00 91 SER A C 1
ATOM 705 O O . SER A 1 91 ? 2.846 0.282 12.793 1.00 91.00 91 SER A O 1
ATOM 707 N N . TRP A 1 92 ? 4.733 1.496 12.827 1.00 91.62 92 TRP A N 1
ATOM 708 C CA . TRP A 1 92 ? 5.036 1.257 14.240 1.00 91.62 92 TRP A CA 1
ATOM 709 C C . TRP A 1 92 ? 4.067 2.008 15.156 1.00 91.62 92 TRP A C 1
ATOM 711 O O . TRP A 1 92 ? 3.523 1.406 16.082 1.00 91.62 92 TRP A O 1
ATOM 721 N N . LYS A 1 93 ? 3.800 3.288 14.868 1.00 93.50 93 LYS A N 1
ATOM 722 C CA . LYS A 1 93 ? 2.845 4.123 15.614 1.00 93.50 93 LYS A CA 1
ATOM 723 C C . LYS A 1 93 ? 1.428 3.538 15.588 1.00 93.50 93 LYS A C 1
ATOM 725 O O . LYS A 1 93 ? 0.762 3.486 16.614 1.00 93.50 93 LYS A O 1
ATOM 730 N N . CYS A 1 94 ? 0.994 3.057 14.426 1.00 93.56 94 CYS A N 1
ATOM 731 C CA . CYS A 1 94 ? -0.359 2.563 14.161 1.00 93.56 94 CYS A CA 1
ATOM 732 C C . CYS A 1 94 ? -0.461 1.030 14.186 1.00 93.56 94 CYS A C 1
ATOM 734 O O . CYS A 1 94 ? -1.385 0.451 13.612 1.00 93.56 94 CYS A O 1
ATOM 736 N N . LYS A 1 95 ? 0.482 0.346 14.849 1.00 92.25 95 LYS A N 1
ATOM 737 C CA . LYS A 1 95 ? 0.625 -1.120 14.823 1.00 92.25 95 LYS A CA 1
ATOM 738 C C . LYS A 1 95 ? -0.665 -1.877 15.165 1.00 92.25 95 LYS A C 1
ATOM 740 O O . LYS A 1 95 ? -0.919 -2.929 14.583 1.00 92.25 95 LYS A O 1
ATOM 745 N N . THR A 1 96 ? -1.467 -1.370 16.101 1.00 92.38 96 THR A N 1
ATOM 746 C CA . THR A 1 96 ? -2.731 -1.993 16.536 1.00 92.38 96 THR A CA 1
ATOM 747 C C . THR A 1 96 ? -3.827 -1.935 15.475 1.00 92.38 96 THR A C 1
ATOM 749 O O . THR A 1 96 ? -4.643 -2.850 15.390 1.00 92.38 96 THR A O 1
ATOM 752 N N . ASP A 1 97 ? -3.831 -0.893 14.645 1.00 94.06 97 ASP A N 1
ATOM 753 C CA . ASP A 1 97 ? -4.827 -0.690 13.591 1.00 94.06 97 ASP A CA 1
ATOM 754 C C . ASP A 1 97 ? -4.362 -1.207 12.228 1.00 94.06 97 ASP A C 1
ATOM 756 O O . ASP A 1 97 ? -5.184 -1.444 11.343 1.00 94.06 97 ASP A O 1
ATOM 760 N N . LEU A 1 98 ? -3.064 -1.474 12.071 1.00 92.06 98 LEU A N 1
ATOM 761 C CA . LEU A 1 98 ? -2.457 -1.941 10.828 1.00 92.06 98 LEU A CA 1
ATOM 762 C C . LEU A 1 98 ? -3.150 -3.176 10.207 1.00 92.06 98 LEU A C 1
ATOM 764 O O . LEU A 1 98 ? -3.356 -3.179 8.993 1.00 92.06 98 LEU A O 1
ATOM 768 N N . PRO A 1 99 ? -3.599 -4.200 10.970 1.00 92.38 99 PRO A N 1
ATOM 769 C CA . PRO A 1 99 ? -4.370 -5.309 10.397 1.00 92.38 99 PRO A CA 1
ATOM 770 C C . PRO A 1 99 ? -5.721 -4.879 9.806 1.00 92.38 99 PRO A C 1
ATOM 772 O O . PRO A 1 99 ? -6.162 -5.436 8.800 1.00 92.38 99 PRO A O 1
ATOM 775 N N . LYS A 1 100 ? -6.382 -3.885 10.411 1.00 94.44 100 LYS A N 1
ATOM 776 C CA . LYS A 1 100 ? -7.655 -3.340 9.919 1.00 94.44 100 LYS A CA 1
ATOM 777 C C . LYS A 1 100 ? -7.430 -2.469 8.686 1.00 94.44 100 LYS A C 1
ATOM 779 O O . LYS A 1 100 ? -8.151 -2.620 7.704 1.00 94.44 100 LYS A O 1
ATOM 784 N N . MET A 1 101 ? -6.387 -1.634 8.709 1.00 95.12 101 MET A N 1
ATOM 785 C CA . MET A 1 101 ? -5.941 -0.863 7.544 1.00 95.12 101 MET A CA 1
ATOM 786 C C . MET A 1 101 ? -5.646 -1.783 6.367 1.00 95.12 101 MET A C 1
ATOM 788 O O . MET A 1 101 ? -6.122 -1.526 5.270 1.00 95.12 101 MET A O 1
ATOM 792 N N . TRP A 1 102 ? -4.921 -2.881 6.601 1.00 94.06 102 TRP A N 1
ATOM 793 C CA . TRP A 1 102 ? -4.618 -3.876 5.575 1.00 94.06 102 TRP A CA 1
ATOM 794 C C . TRP A 1 102 ? -5.885 -4.481 4.979 1.00 94.06 102 TRP A C 1
ATOM 796 O O . TRP A 1 102 ? -6.033 -4.491 3.763 1.00 94.06 102 TRP A O 1
ATOM 806 N N . LYS A 1 103 ? -6.827 -4.919 5.824 1.00 94.38 103 LYS A N 1
ATOM 807 C CA . LYS A 1 103 ? -8.118 -5.456 5.373 1.00 94.38 103 LYS A CA 1
ATOM 808 C C . LYS A 1 103 ? -8.874 -4.456 4.491 1.00 94.38 103 LYS A C 1
ATOM 810 O O . LYS A 1 103 ? -9.449 -4.854 3.481 1.00 94.38 103 LYS A O 1
ATOM 815 N N . CYS A 1 104 ? -8.860 -3.176 4.862 1.00 96.25 104 CYS A N 1
ATOM 816 C CA . CYS A 1 104 ? -9.457 -2.111 4.064 1.00 96.25 104 CYS A CA 1
ATOM 817 C C . CYS A 1 104 ? -8.708 -1.901 2.745 1.00 96.25 104 CYS A C 1
ATOM 819 O O . CYS A 1 104 ? -9.317 -2.022 1.689 1.00 96.25 104 CYS A O 1
ATOM 821 N N . ALA A 1 105 ? -7.397 -1.657 2.794 1.00 95.38 105 ALA A N 1
ATOM 822 C CA . ALA A 1 105 ? -6.545 -1.397 1.634 1.00 95.38 105 ALA A CA 1
ATOM 823 C C . ALA A 1 105 ? -6.546 -2.544 0.621 1.00 95.38 105 ALA A C 1
ATOM 825 O O . ALA A 1 105 ? -6.355 -2.314 -0.568 1.00 95.38 105 ALA A O 1
ATOM 826 N N . SER A 1 106 ? -6.729 -3.779 1.090 1.00 94.75 106 SER A N 1
ATOM 827 C CA . SER A 1 106 ? -6.702 -4.966 0.249 1.00 94.75 106 SER A CA 1
ATOM 828 C C . SER A 1 106 ? -8.060 -5.389 -0.284 1.00 94.75 106 SER A C 1
ATOM 830 O O . SER A 1 106 ? -8.115 -6.201 -1.208 1.00 94.75 106 SER A O 1
ATOM 832 N N . GLN A 1 107 ? -9.148 -4.907 0.330 1.00 93.81 107 GLN A N 1
ATOM 833 C CA . GLN A 1 107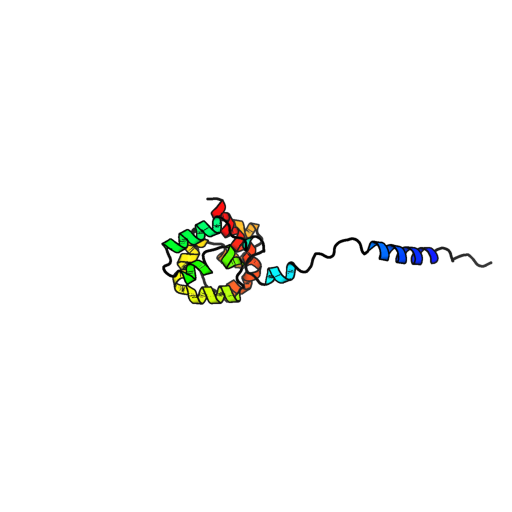 ? -10.505 -5.427 0.133 1.00 93.81 107 GLN A CA 1
ATOM 834 C C . GLN A 1 107 ? -10.551 -6.968 0.200 1.00 93.81 107 GLN A C 1
ATOM 836 O O . GLN A 1 107 ? -11.362 -7.605 -0.465 1.00 93.81 107 GLN A O 1
ATOM 841 N N . MET A 1 108 ? -9.632 -7.571 0.968 1.00 93.06 108 MET A N 1
ATOM 842 C CA . MET A 1 108 ? -9.403 -9.017 1.055 1.00 93.06 108 MET A CA 1
ATOM 843 C C . MET A 1 108 ? -9.307 -9.712 -0.315 1.00 93.06 108 MET A C 1
ATOM 845 O O . MET A 1 108 ? -9.820 -10.813 -0.485 1.00 93.06 108 MET A O 1
ATOM 849 N N . THR A 1 109 ? -8.670 -9.073 -1.299 1.00 94.88 109 THR A N 1
ATOM 850 C CA . THR A 1 109 ? -8.516 -9.605 -2.662 1.00 94.88 109 THR A CA 1
ATOM 851 C C . THR A 1 109 ? -7.067 -10.014 -2.920 1.00 94.88 109 THR A C 1
ATOM 853 O O . THR A 1 109 ? -6.139 -9.288 -2.565 1.00 94.88 109 THR A O 1
ATOM 856 N N . ASP A 1 110 ? -6.843 -11.170 -3.549 1.00 95.69 110 ASP A N 1
ATOM 857 C CA . ASP A 1 110 ? -5.503 -11.553 -3.999 1.00 95.69 110 ASP A CA 1
ATOM 858 C C . ASP A 1 110 ? -5.142 -10.816 -5.297 1.00 95.69 110 ASP A C 1
ATOM 860 O O . ASP A 1 110 ? -5.698 -11.084 -6.363 1.00 95.69 110 ASP A O 1
ATOM 864 N N . LEU A 1 111 ? -4.197 -9.877 -5.207 1.00 96.62 111 LEU A N 1
ATOM 865 C CA . LEU A 1 111 ? -3.733 -9.071 -6.338 1.00 96.62 111 LEU A CA 1
ATOM 866 C C . LEU A 1 111 ? -2.427 -9.593 -6.943 1.00 96.62 111 LEU A C 1
ATOM 868 O O . LEU A 1 111 ? -1.834 -8.920 -7.793 1.00 96.62 111 LEU A O 1
ATOM 872 N N . SER A 1 112 ? -1.984 -10.796 -6.561 1.00 96.81 112 SER A N 1
ATOM 873 C CA . SER A 1 112 ? -0.804 -11.445 -7.141 1.00 96.81 112 SER A CA 1
ATOM 874 C C . SER A 1 112 ? -0.821 -11.463 -8.680 1.00 96.81 112 SER A C 1
ATOM 876 O O . SER A 1 112 ? 0.207 -11.108 -9.260 1.00 96.81 112 SER A O 1
ATOM 878 N N . PRO A 1 113 ? -1.949 -11.738 -9.379 1.00 97.38 113 PRO A N 1
ATOM 879 C CA . PRO A 1 113 ? -1.992 -11.667 -10.844 1.00 97.38 113 PRO A CA 1
ATOM 880 C C . PRO A 1 113 ? -1.649 -10.277 -11.405 1.00 97.38 113 PRO A C 1
ATOM 882 O O . PRO A 1 113 ? -0.890 -10.163 -12.368 1.00 97.38 113 PRO A O 1
ATOM 885 N N . CYS A 1 114 ? -2.150 -9.205 -10.778 1.00 98.12 114 CYS A N 1
ATOM 886 C CA . CYS A 1 114 ? -1.823 -7.833 -11.175 1.00 98.12 114 CYS A CA 1
ATOM 887 C C . CYS A 1 114 ? -0.342 -7.516 -10.933 1.00 98.12 114 CYS A C 1
ATOM 889 O O . CYS A 1 114 ? 0.319 -6.915 -11.784 1.00 98.12 114 CYS A O 1
ATOM 891 N N . CYS A 1 115 ? 0.187 -7.939 -9.786 1.00 98.12 115 CYS A N 1
ATOM 892 C CA . CYS A 1 115 ? 1.583 -7.734 -9.425 1.00 98.12 115 CYS A CA 1
ATOM 893 C C . CYS A 1 115 ? 2.550 -8.448 -10.374 1.00 98.12 115 CYS A C 1
ATOM 895 O O . CYS A 1 115 ? 3.517 -7.832 -10.819 1.00 98.12 115 CYS A O 1
ATOM 897 N N . ILE A 1 116 ? 2.267 -9.705 -10.732 1.00 98.31 116 ILE A N 1
ATOM 898 C CA . ILE A 1 116 ? 3.052 -10.465 -11.715 1.00 98.31 116 ILE A CA 1
ATOM 899 C C . ILE A 1 116 ? 3.072 -9.714 -13.050 1.00 98.31 116 ILE A C 1
ATOM 901 O O . ILE A 1 116 ? 4.145 -9.444 -13.587 1.00 98.31 116 ILE A O 1
ATOM 905 N N . GLY A 1 117 ? 1.902 -9.284 -13.541 1.00 98.00 117 GLY A N 1
ATOM 906 C CA . GLY A 1 117 ? 1.797 -8.487 -14.769 1.00 98.00 117 GLY A CA 1
ATOM 907 C C . GLY A 1 117 ? 2.486 -7.117 -14.697 1.00 98.00 117 GLY A C 1
ATOM 908 O O . GLY A 1 117 ? 2.801 -6.534 -15.729 1.00 98.00 117 GLY A O 1
ATOM 909 N N . SER A 1 118 ? 2.756 -6.617 -13.488 1.00 97.25 118 SER A N 1
ATOM 910 C CA . SER A 1 118 ? 3.454 -5.349 -13.234 1.00 97.25 118 SER A CA 1
ATOM 911 C C . SER A 1 118 ? 4.949 -5.527 -12.922 1.00 97.25 118 SER A C 1
ATOM 913 O O . SER A 1 118 ? 5.603 -4.564 -12.522 1.00 97.25 118 SER A O 1
ATOM 915 N N . GLY A 1 119 ? 5.497 -6.738 -13.086 1.00 97.12 119 GLY A N 1
ATOM 916 C CA . GLY A 1 119 ? 6.925 -7.028 -12.912 1.00 97.12 119 GLY A CA 1
ATOM 917 C C . GLY A 1 119 ? 7.381 -7.240 -11.464 1.00 97.12 119 GLY A C 1
ATOM 918 O O . GLY A 1 119 ? 8.576 -7.164 -11.186 1.00 97.12 119 GLY A O 1
ATOM 919 N N . VAL A 1 120 ? 6.463 -7.496 -10.527 1.00 97.00 120 VAL A N 1
ATOM 920 C CA . VAL A 1 120 ? 6.815 -7.821 -9.135 1.00 97.00 120 VAL A CA 1
ATOM 921 C C . VAL A 1 120 ? 7.345 -9.263 -9.063 1.00 97.00 120 VAL A C 1
ATOM 923 O O . VAL A 1 120 ? 6.654 -10.185 -9.501 1.00 97.00 120 VAL A O 1
ATOM 926 N N . PRO A 1 121 ? 8.547 -9.507 -8.506 1.00 96.50 121 PRO A N 1
ATOM 927 C CA . PRO A 1 121 ? 9.135 -10.839 -8.462 1.00 96.50 121 PRO A CA 1
ATOM 928 C C . PRO A 1 121 ? 8.416 -11.738 -7.453 1.00 96.50 121 PRO A C 1
ATOM 930 O O . PRO A 1 121 ? 7.899 -11.263 -6.441 1.00 96.50 121 PRO A O 1
ATOM 933 N N . GLY A 1 122 ? 8.483 -13.056 -7.673 1.00 95.00 122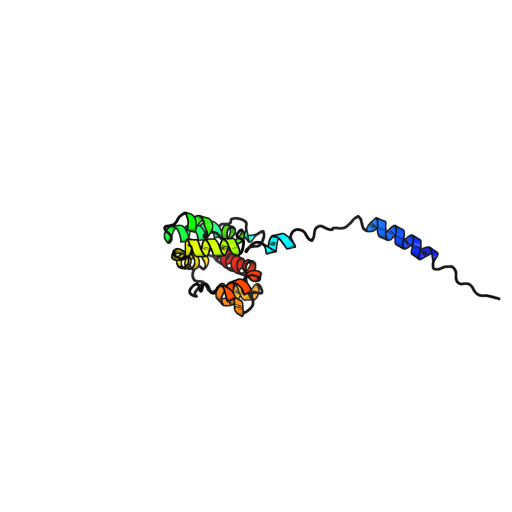 GLY A N 1
ATOM 934 C CA . GLY A 1 122 ? 7.819 -14.072 -6.843 1.00 95.00 122 GLY A CA 1
ATOM 935 C C . GLY A 1 122 ? 8.035 -13.900 -5.334 1.00 95.00 122 GLY A C 1
ATOM 936 O O . GLY A 1 122 ? 7.086 -13.971 -4.559 1.00 95.00 122 GLY A O 1
ATOM 937 N N . LYS A 1 123 ? 9.265 -13.565 -4.921 1.00 92.69 123 LYS A N 1
ATOM 938 C CA . LYS A 1 123 ? 9.634 -13.329 -3.512 1.00 92.69 123 LYS A CA 1
ATOM 939 C C . LYS A 1 123 ? 8.899 -12.161 -2.832 1.00 92.69 123 LYS A C 1
ATOM 941 O O . LYS A 1 123 ? 8.964 -12.059 -1.616 1.00 92.69 123 LYS A O 1
ATOM 946 N N . CYS A 1 124 ? 8.248 -11.286 -3.603 1.00 93.62 124 CYS A N 1
ATOM 947 C CA . CYS A 1 124 ? 7.509 -10.117 -3.122 1.00 93.62 124 CYS A CA 1
ATOM 948 C C . CYS A 1 124 ? 5.983 -10.263 -3.257 1.00 93.62 124 CYS A C 1
ATOM 950 O O . CYS A 1 124 ? 5.249 -9.357 -2.865 1.00 93.62 124 CYS A O 1
ATOM 952 N N . LEU A 1 125 ? 5.475 -11.378 -3.803 1.00 93.38 125 LEU A N 1
ATOM 953 C CA . LEU A 1 125 ? 4.032 -11.568 -4.027 1.00 93.38 125 LEU A CA 1
ATOM 954 C C . LEU A 1 125 ? 3.232 -11.720 -2.729 1.00 93.38 125 LEU A C 1
ATOM 956 O O . LEU A 1 125 ? 2.034 -11.450 -2.703 1.00 93.38 125 LEU A O 1
ATOM 960 N N . ASN A 1 126 ? 3.888 -12.055 -1.619 1.00 91.81 126 ASN A N 1
ATOM 961 C CA . ASN A 1 126 ? 3.274 -12.003 -0.294 1.00 91.81 126 ASN A CA 1
ATOM 962 C C . ASN A 1 126 ? 2.764 -10.593 0.069 1.00 91.81 126 ASN A C 1
ATOM 964 O O . ASN A 1 126 ? 1.810 -10.489 0.833 1.00 91.81 126 ASN A O 1
ATOM 968 N N . TYR A 1 127 ? 3.343 -9.527 -0.498 1.00 91.75 127 TYR A N 1
ATOM 969 C CA . TYR A 1 127 ? 2.866 -8.145 -0.334 1.00 91.75 127 TYR A CA 1
ATOM 970 C C . TYR A 1 127 ? 1.748 -7.759 -1.316 1.00 91.75 127 TYR A C 1
ATOM 972 O O . TYR A 1 127 ? 1.201 -6.665 -1.220 1.00 91.75 127 TYR A O 1
ATOM 980 N N . CYS A 1 128 ? 1.396 -8.647 -2.247 1.00 94.56 128 CYS A N 1
ATOM 981 C CA . CYS A 1 128 ? 0.289 -8.486 -3.193 1.00 94.56 128 CYS A CA 1
ATOM 982 C C . CYS A 1 128 ? -0.951 -9.282 -2.790 1.00 94.56 128 CYS A C 1
ATOM 984 O O . CYS A 1 128 ? -2.065 -8.957 -3.200 1.00 94.56 128 CYS A O 1
ATOM 986 N N . ASN A 1 129 ? -0.764 -10.334 -1.995 1.00 94.00 129 ASN A N 1
ATOM 9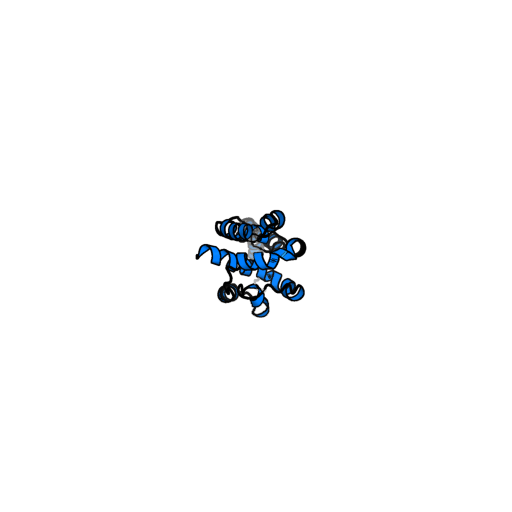87 C CA . ASN A 1 129 ? -1.860 -11.174 -1.559 1.00 94.00 129 ASN A CA 1
ATOM 988 C C . ASN A 1 129 ? -2.636 -10.504 -0.417 1.00 94.00 129 ASN A C 1
ATOM 990 O O . ASN A 1 129 ? -2.310 -10.650 0.761 1.00 94.00 129 ASN A O 1
ATOM 994 N N . GLY A 1 130 ? -3.711 -9.808 -0.774 1.00 91.06 130 GLY A N 1
ATOM 995 C CA . GLY A 1 130 ? -4.596 -9.138 0.168 1.00 91.06 130 GLY A CA 1
ATOM 996 C C . GLY A 1 130 ? -5.426 -10.048 1.071 1.00 91.06 130 GLY A C 1
ATOM 997 O O . GLY A 1 130 ? -5.974 -9.558 2.060 1.00 91.06 130 GLY A O 1
ATOM 998 N N . THR A 1 131 ? -5.518 -11.348 0.763 1.00 90.62 131 THR A N 1
ATOM 999 C CA . THR A 1 131 ? -6.200 -12.348 1.610 1.00 90.62 131 THR A CA 1
ATOM 1000 C C . THR A 1 131 ? -5.302 -12.858 2.736 1.00 90.62 131 THR A C 1
ATOM 1002 O O . THR A 1 131 ? -5.786 -13.351 3.758 1.00 90.62 131 THR A O 1
ATOM 1005 N N . ALA A 1 132 ? -3.984 -12.720 2.575 1.00 84.62 132 ALA A N 1
ATOM 1006 C CA . ALA A 1 132 ? -3.024 -13.106 3.589 1.00 84.62 132 ALA A CA 1
ATOM 1007 C C . ALA A 1 132 ? -3.051 -12.124 4.767 1.00 84.62 132 ALA A C 1
ATOM 1009 O O . ALA A 1 132 ? -3.273 -10.917 4.617 1.00 84.62 132 ALA A O 1
ATOM 1010 N N . ARG A 1 133 ? -2.768 -12.641 5.969 1.00 79.00 133 ARG A N 1
ATOM 1011 C CA . ARG A 1 133 ? -2.502 -11.784 7.127 1.00 79.00 133 ARG A CA 1
ATOM 1012 C C . ARG A 1 133 ? -1.274 -10.931 6.837 1.00 79.00 133 ARG A C 1
ATOM 1014 O O . ARG A 1 133 ? -0.256 -11.461 6.391 1.00 79.00 133 ARG A O 1
ATOM 1021 N N . LEU A 1 134 ? -1.350 -9.643 7.164 1.00 77.19 134 LEU A N 1
ATOM 1022 C CA . LEU A 1 134 ? -0.202 -8.754 7.070 1.00 77.19 134 LEU A CA 1
ATOM 1023 C C . LEU A 1 134 ? 0.942 -9.301 7.934 1.00 77.19 134 LEU A C 1
ATOM 1025 O O . LEU A 1 134 ? 0.831 -9.377 9.159 1.00 77.19 134 LEU A O 1
ATOM 1029 N N . ARG A 1 135 ? 2.048 -9.684 7.293 1.00 69.81 135 ARG A N 1
ATOM 1030 C CA . ARG A 1 135 ? 3.286 -10.063 7.978 1.00 69.81 135 ARG A CA 1
ATOM 1031 C C . ARG A 1 135 ? 4.268 -8.905 7.879 1.00 69.81 135 ARG A C 1
ATOM 1033 O O . ARG A 1 135 ? 4.792 -8.624 6.807 1.00 69.81 135 ARG A O 1
ATOM 1040 N N . MET A 1 136 ? 4.529 -8.261 9.012 1.00 65.00 136 MET A N 1
ATOM 1041 C CA . MET A 1 136 ? 5.577 -7.245 9.163 1.00 65.00 136 MET A CA 1
ATOM 1042 C C . MET A 1 136 ? 6.958 -7.919 9.242 1.00 65.00 136 MET A C 1
ATOM 1044 O O . MET A 1 136 ? 7.643 -7.847 10.257 1.00 65.00 136 MET A O 1
ATOM 1048 N N . ASP A 1 137 ? 7.345 -8.641 8.188 1.00 77.25 137 ASP A N 1
ATOM 1049 C CA . ASP A 1 137 ? 8.735 -9.057 7.997 1.00 77.25 137 ASP A CA 1
ATOM 1050 C C . ASP A 1 137 ? 9.509 -7.878 7.404 1.00 77.25 137 ASP A C 1
ATOM 1052 O O . ASP A 1 137 ? 9.410 -7.588 6.210 1.00 77.25 137 ASP A O 1
ATOM 1056 N N . PHE A 1 138 ? 10.254 -7.181 8.262 1.00 72.06 138 PHE A N 1
ATOM 1057 C CA . PHE A 1 138 ? 11.031 -6.004 7.883 1.00 72.06 138 PHE A CA 1
ATOM 1058 C C . PHE A 1 138 ? 12.113 -6.319 6.847 1.00 72.06 138 PHE A C 1
ATOM 1060 O O . PHE A 1 138 ? 12.368 -5.497 5.968 1.00 72.06 138 PHE A O 1
ATOM 1067 N N . SER A 1 139 ? 12.728 -7.502 6.927 1.00 73.62 139 SER A N 1
ATOM 1068 C CA . SER A 1 139 ? 13.813 -7.894 6.026 1.00 73.62 139 SER A CA 1
ATOM 1069 C C . SER A 1 139 ? 13.295 -8.147 4.607 1.00 73.62 139 SER A C 1
ATOM 1071 O O . SER A 1 139 ? 13.823 -7.587 3.642 1.00 73.62 139 SER A O 1
ATOM 1073 N N . GLY A 1 140 ? 12.191 -8.891 4.488 1.00 78.50 140 GLY A N 1
ATOM 1074 C CA . GLY A 1 140 ? 11.483 -9.093 3.227 1.00 78.50 140 GLY A CA 1
ATOM 1075 C C . GLY A 1 140 ? 10.922 -7.789 2.658 1.00 78.50 140 GLY A C 1
ATOM 1076 O O . GLY A 1 140 ? 11.045 -7.534 1.459 1.00 78.50 140 GLY A O 1
ATOM 1077 N N . ALA A 1 141 ? 10.380 -6.917 3.515 1.00 80.06 141 ALA A N 1
ATOM 1078 C CA . ALA A 1 141 ? 9.760 -5.669 3.079 1.00 80.06 141 ALA A CA 1
ATOM 1079 C C . ALA A 1 141 ? 10.799 -4.725 2.469 1.00 80.06 141 ALA A C 1
ATOM 1081 O O . ALA A 1 141 ? 10.553 -4.142 1.412 1.00 80.06 141 ALA A O 1
ATOM 1082 N N . LEU A 1 142 ? 11.988 -4.637 3.078 1.00 86.25 142 LEU A N 1
ATOM 1083 C CA . LEU A 1 142 ? 13.090 -3.819 2.576 1.00 86.25 142 LEU A CA 1
ATOM 1084 C C . LEU A 1 142 ? 13.549 -4.281 1.184 1.00 86.25 142 LEU A C 1
ATOM 1086 O O . LEU A 1 142 ? 13.715 -3.458 0.284 1.00 86.25 142 LEU A O 1
ATOM 1090 N N . ALA A 1 143 ? 13.678 -5.595 0.977 1.00 90.06 143 ALA A N 1
ATOM 1091 C CA . ALA A 1 143 ? 14.058 -6.173 -0.313 1.00 90.06 143 ALA A CA 1
ATOM 1092 C C . ALA A 1 143 ? 13.012 -5.941 -1.422 1.00 90.06 143 ALA A C 1
ATOM 1094 O O . ALA A 1 143 ? 13.345 -6.011 -2.609 1.00 90.06 143 ALA A O 1
ATOM 1095 N N . CYS A 1 144 ? 11.761 -5.670 -1.045 1.00 92.44 144 CYS A N 1
ATOM 1096 C CA . CYS A 1 144 ? 10.643 -5.454 -1.958 1.00 92.44 144 CYS A CA 1
ATOM 1097 C C . CYS A 1 144 ? 10.276 -3.974 -2.156 1.00 92.44 144 CYS A C 1
ATOM 1099 O O . CYS A 1 144 ? 9.438 -3.676 -3.007 1.00 92.44 144 CYS A O 1
ATOM 1101 N N . LEU A 1 145 ? 10.935 -3.035 -1.462 1.00 91.31 145 LEU A N 1
ATOM 1102 C CA . LEU A 1 145 ? 10.704 -1.592 -1.623 1.00 91.31 145 LEU A CA 1
ATOM 1103 C C . LEU A 1 145 ? 10.786 -1.081 -3.070 1.00 91.31 145 LEU A C 1
ATOM 1105 O O . LEU A 1 145 ? 9.932 -0.266 -3.426 1.00 91.31 145 LEU A O 1
ATOM 1109 N N . PRO A 1 146 ? 11.711 -1.546 -3.938 1.00 92.69 146 PRO A N 1
ATOM 1110 C CA . PRO A 1 146 ? 11.737 -1.115 -5.340 1.00 92.69 146 PRO A CA 1
ATOM 1111 C C . PRO A 1 146 ? 10.441 -1.421 -6.109 1.00 92.69 146 PRO A C 1
ATOM 1113 O O . PRO A 1 146 ? 10.164 -0.797 -7.129 1.00 92.69 146 PRO A O 1
ATOM 1116 N N . TYR A 1 147 ? 9.629 -2.356 -5.606 1.00 94.69 147 TYR A N 1
ATOM 1117 C CA . TYR A 1 147 ? 8.355 -2.776 -6.187 1.00 94.69 147 TYR A CA 1
ATOM 1118 C C . TYR A 1 147 ? 7.138 -2.165 -5.474 1.00 94.69 147 TYR A C 1
ATOM 1120 O O . TYR A 1 147 ? 6.003 -2.477 -5.823 1.00 94.69 147 TYR A O 1
ATOM 1128 N N . SER A 1 148 ? 7.338 -1.266 -4.508 1.00 94.88 148 SER A N 1
ATOM 1129 C CA . SER A 1 148 ? 6.246 -0.599 -3.780 1.00 94.88 148 SER A CA 1
ATOM 1130 C C . SER A 1 148 ? 5.266 0.117 -4.716 1.00 94.88 148 SER A C 1
ATOM 1132 O O . SER A 1 148 ? 4.058 -0.073 -4.600 1.00 94.88 148 SER A O 1
ATOM 1134 N N . SER A 1 149 ? 5.763 0.856 -5.709 1.00 96.31 149 SER A N 1
ATOM 1135 C CA . SER A 1 149 ? 4.921 1.556 -6.686 1.00 96.31 149 SER A CA 1
ATOM 1136 C C . SER A 1 149 ? 4.001 0.627 -7.499 1.00 96.31 149 SER A C 1
ATOM 1138 O O . SER A 1 149 ? 2.790 0.863 -7.497 1.00 96.31 149 SER A O 1
ATOM 1140 N N . PRO A 1 150 ? 4.487 -0.425 -8.195 1.00 97.06 150 PRO A N 1
ATOM 1141 C CA . PRO A 1 150 ? 3.591 -1.349 -8.892 1.00 97.06 150 PRO A CA 1
ATOM 1142 C C . PRO A 1 150 ? 2.622 -2.073 -7.943 1.00 97.06 150 PRO A C 1
ATOM 1144 O O . PRO A 1 150 ? 1.457 -2.237 -8.303 1.00 97.06 150 PRO A O 1
ATOM 1147 N N . ILE A 1 151 ? 3.045 -2.414 -6.720 1.00 96.50 151 ILE A N 1
ATOM 1148 C CA . ILE A 1 151 ? 2.169 -3.023 -5.705 1.00 96.50 151 ILE A CA 1
ATOM 1149 C C . ILE A 1 151 ? 1.022 -2.069 -5.333 1.00 96.50 151 ILE A C 1
ATOM 1151 O O . ILE A 1 151 ? -0.148 -2.421 -5.487 1.00 96.50 151 ILE A O 1
ATOM 1155 N N . ILE A 1 152 ? 1.331 -0.833 -4.920 1.00 96.88 152 ILE A N 1
ATOM 1156 C CA . ILE A 1 152 ? 0.329 0.185 -4.553 1.00 96.88 152 ILE A CA 1
ATOM 1157 C C . ILE A 1 152 ? -0.623 0.455 -5.723 1.00 96.88 152 ILE A C 1
ATOM 1159 O O . ILE A 1 152 ? -1.828 0.614 -5.522 1.00 96.88 152 ILE A O 1
ATOM 1163 N N . ARG A 1 153 ? -0.114 0.472 -6.961 1.00 97.62 153 ARG A N 1
ATOM 1164 C CA . ARG A 1 153 ? -0.944 0.657 -8.156 1.00 97.62 153 ARG A CA 1
ATOM 1165 C C . ARG A 1 153 ? -1.988 -0.445 -8.309 1.00 97.62 153 ARG A C 1
ATOM 1167 O O . ARG A 1 153 ? -3.125 -0.129 -8.653 1.00 97.62 153 ARG A O 1
ATOM 1174 N N . CYS A 1 154 ? -1.622 -1.701 -8.064 1.00 97.75 154 CYS A N 1
ATOM 1175 C CA . CYS A 1 154 ? -2.560 -2.819 -8.129 1.00 97.75 154 CYS A CA 1
ATOM 1176 C C . CYS A 1 154 ? -3.684 -2.671 -7.102 1.00 97.75 154 CYS A C 1
ATOM 1178 O O . CYS A 1 154 ? -4.852 -2.774 -7.476 1.00 97.75 154 CYS A O 1
ATOM 1180 N N . PHE A 1 155 ? -3.353 -2.332 -5.852 1.00 97.19 155 PHE A N 1
ATOM 1181 C CA . PHE A 1 155 ? -4.365 -2.057 -4.830 1.00 97.19 155 PHE A CA 1
ATOM 1182 C C . PHE A 1 155 ? -5.266 -0.886 -5.229 1.00 97.19 155 PHE A C 1
ATOM 1184 O O . PHE A 1 155 ? -6.482 -1.042 -5.285 1.00 97.19 155 PHE A O 1
ATOM 1191 N N . LYS A 1 156 ? -4.687 0.253 -5.630 1.00 97.19 156 LYS A N 1
ATOM 1192 C CA . LYS A 1 156 ? -5.453 1.426 -6.082 1.00 97.19 156 LYS A CA 1
ATOM 1193 C C . LYS A 1 156 ? -6.382 1.102 -7.258 1.00 97.19 156 LYS A C 1
ATOM 1195 O O . LYS A 1 156 ? -7.499 1.605 -7.302 1.00 97.19 156 LYS A O 1
ATOM 1200 N N . LYS A 1 157 ? -5.949 0.264 -8.208 1.00 95.88 157 LYS A N 1
ATOM 1201 C CA . LYS A 1 157 ? -6.769 -0.159 -9.355 1.00 95.88 157 LYS A CA 1
ATOM 1202 C C . LYS A 1 157 ? -7.981 -0.988 -8.918 1.00 95.88 157 LYS A C 1
ATOM 1204 O O . LYS A 1 157 ? -9.057 -0.758 -9.458 1.00 95.88 157 LYS A O 1
ATOM 1209 N N . ASN A 1 158 ? -7.825 -1.882 -7.937 1.00 95.12 158 ASN A N 1
ATOM 1210 C CA . ASN A 1 158 ? -8.911 -2.735 -7.436 1.00 95.12 158 ASN A CA 1
ATOM 1211 C C . ASN A 1 158 ? -10.117 -1.923 -6.927 1.00 95.12 158 ASN A C 1
ATOM 1213 O O . ASN A 1 158 ? -11.265 -2.285 -7.159 1.00 95.12 158 ASN A O 1
ATOM 1217 N N . PHE A 1 159 ? -9.859 -0.761 -6.321 1.00 93.25 159 PHE A N 1
ATOM 1218 C CA . PHE A 1 159 ? -10.895 0.159 -5.836 1.00 93.2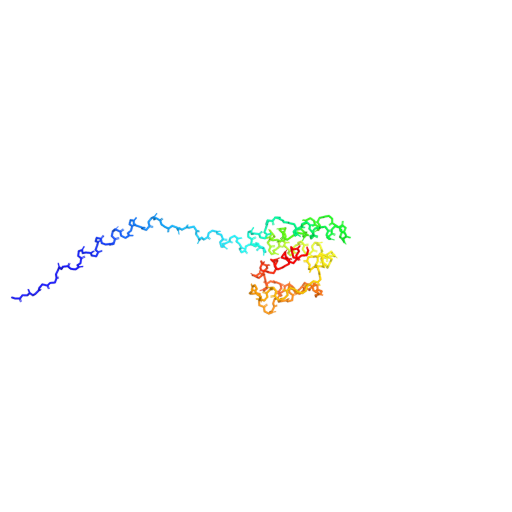5 159 PHE A CA 1
ATOM 1219 C C . PHE A 1 159 ? -11.684 0.876 -6.938 1.00 93.25 159 PHE A C 1
ATOM 1221 O O . PHE A 1 159 ? -12.764 1.416 -6.677 1.00 93.25 159 PHE A O 1
ATOM 1228 N N . LEU A 1 160 ? -11.125 0.944 -8.145 1.00 88.00 160 LEU A N 1
ATOM 1229 C CA . LEU A 1 160 ? -11.728 1.624 -9.292 1.00 88.00 160 LEU A CA 1
ATOM 1230 C C . LEU A 1 160 ? -12.490 0.660 -10.206 1.00 88.00 160 LEU A C 1
ATOM 1232 O O . LEU A 1 160 ? -13.242 1.112 -11.061 1.00 88.00 160 LEU A O 1
ATOM 1236 N N . THR A 1 161 ? -12.284 -0.648 -10.047 1.00 78.50 161 THR A N 1
ATOM 1237 C CA . THR A 1 161 ? -12.973 -1.696 -10.813 1.00 78.50 161 THR A CA 1
ATOM 1238 C C . THR A 1 161 ? -14.231 -2.235 -10.128 1.00 78.50 161 THR A C 1
ATOM 1240 O O . THR A 1 161 ? -14.909 -3.069 -10.720 1.00 78.50 161 THR A O 1
ATOM 1243 N N . LEU A 1 162 ? -14.523 -1.773 -8.905 1.00 54.91 162 LEU A N 1
ATOM 1244 C CA . LEU A 1 162 ? -15.674 -2.150 -8.076 1.00 54.91 162 LEU A CA 1
ATOM 1245 C C . LEU A 1 162 ? -16.634 -0.976 -7.868 1.00 54.91 162 LEU A C 1
ATOM 1247 O O . LEU A 1 162 ? -16.148 0.140 -7.537 1.00 54.91 162 LEU A O 1
#

Organism: Litomosoides sigmodontis (NCBI:txid42156)

Sequence (162 aa):
MLFSVTGKMRMLLAGFLLANLLALGEGFTMKHTYTYQHYYLGDAKLRQPSAADDKFKQCCAHQIQSDSCTDEMCTFSGISKMTPSQFLTSSWKCKTDLPKMWKCASQMTDLSPCCIGSGVPGKCLNYCNGTARLRMDFSGALACLPYSSPIIRCFKKNFLTL

Foldseek 3Di:
DDDDDDDPPVVVVVVVVVVVVVVVPDDPPPDPQVVVQLFFLAHPVQLDFDPLLVQQLVQLVVQDPDPVLSVQQSGSNNNRRDGPVRVVVSCVVCVVCVQSSLCSLLVQAQLLVQLVVVVQDPLLSCLRRSVDGDDPPVVSVVVRSVSSHSSSVSSSVVSVVD